Protein AF-A0A7V8E4V7-F1 (afdb_monomer_lite)

Sequence (80 aa):
METNVTLKCVPVAVLGLFLAASAALAGPPSQEQLKKQRDDKFAEAWVKKYPWVTDYSKAKEEAKKSGKLIFAYFSRSYSP

Structure (mmCIF, N/CA/C/O backbone):
data_AF-A0A7V8E4V7-F1
#
_entry.id   AF-A0A7V8E4V7-F1
#
loop_
_atom_site.group_PDB
_atom_site.id
_atom_site.type_symbol
_atom_site.label_atom_id
_atom_site.label_alt_id
_atom_site.label_comp_id
_atom_site.label_asym_id
_atom_site.label_entity_id
_atom_site.label_seq_id
_atom_site.pdbx_PDB_ins_code
_atom_site.Cartn_x
_atom_site.Cartn_y
_atom_site.Cartn_z
_atom_site.occupancy
_atom_site.B_iso_or_equiv
_atom_site.auth_seq_id
_atom_site.auth_comp_id
_atom_site.auth_asym_id
_atom_site.auth_atom_id
_atom_site.pdbx_PDB_model_num
ATOM 1 N N . MET A 1 1 ? 66.739 -25.598 -26.245 1.00 38.41 1 MET A N 1
ATOM 2 C CA . MET A 1 1 ? 66.118 -24.318 -26.649 1.00 38.41 1 MET A CA 1
ATOM 3 C C . MET A 1 1 ? 64.946 -24.087 -25.717 1.00 38.41 1 MET A C 1
ATOM 5 O O . MET A 1 1 ? 63.901 -24.690 -25.903 1.00 38.41 1 MET A O 1
ATOM 9 N N . GLU A 1 2 ? 65.178 -23.327 -24.651 1.00 39.00 2 GLU A N 1
ATOM 10 C CA . GLU A 1 2 ? 64.184 -23.022 -23.620 1.00 39.00 2 GLU A CA 1
ATOM 11 C C . GLU A 1 2 ? 63.473 -21.718 -23.992 1.00 39.00 2 GLU A C 1
ATOM 13 O O . GLU A 1 2 ? 64.116 -20.679 -24.145 1.00 39.00 2 GLU A O 1
ATOM 18 N N . THR A 1 3 ? 62.157 -21.758 -24.186 1.00 45.25 3 THR A N 1
ATOM 19 C CA . THR A 1 3 ? 61.364 -20.558 -24.474 1.00 45.25 3 THR A CA 1
ATOM 20 C C . THR A 1 3 ? 60.774 -20.010 -23.180 1.00 45.25 3 THR A C 1
ATOM 22 O O . THR A 1 3 ? 59.791 -20.532 -22.656 1.00 45.25 3 THR A O 1
ATOM 25 N N . ASN A 1 4 ? 61.401 -18.944 -22.682 1.00 43.62 4 ASN A N 1
ATOM 26 C CA . ASN A 1 4 ? 60.924 -18.099 -21.593 1.00 43.62 4 ASN A CA 1
ATOM 27 C C . ASN A 1 4 ? 59.575 -17.456 -21.955 1.00 43.62 4 ASN A C 1
ATOM 29 O O . ASN A 1 4 ? 59.494 -16.634 -22.867 1.00 43.62 4 ASN A O 1
ATOM 33 N N . VAL A 1 5 ? 58.522 -17.793 -21.210 1.00 51.38 5 VAL A N 1
ATOM 34 C CA . VAL A 1 5 ? 57.236 -17.088 -21.263 1.00 51.38 5 VAL A CA 1
ATOM 35 C C . VAL A 1 5 ? 57.323 -15.883 -20.330 1.00 51.38 5 VAL A C 1
ATOM 37 O O . VAL A 1 5 ? 57.205 -16.004 -19.113 1.00 51.38 5 VAL A O 1
ATOM 40 N N . THR A 1 6 ? 57.549 -14.697 -20.894 1.00 46.78 6 THR A N 1
ATOM 41 C CA . THR A 1 6 ? 57.495 -13.434 -20.150 1.00 46.78 6 THR A CA 1
ATOM 42 C C . THR A 1 6 ? 56.035 -13.037 -19.935 1.00 46.78 6 THR A C 1
ATOM 44 O O . THR A 1 6 ? 55.418 -12.376 -20.770 1.00 46.78 6 THR A O 1
ATOM 47 N N . LEU A 1 7 ? 55.472 -13.461 -18.803 1.00 48.41 7 LEU A N 1
ATOM 48 C CA . LEU A 1 7 ? 54.152 -13.057 -18.328 1.00 48.41 7 LEU A CA 1
ATOM 49 C C . LEU A 1 7 ? 54.193 -11.563 -17.944 1.00 48.41 7 LEU A C 1
ATOM 51 O O . LEU A 1 7 ? 54.597 -11.193 -16.844 1.00 48.41 7 LEU A O 1
ATOM 55 N N . LYS A 1 8 ? 53.828 -10.677 -18.876 1.00 51.38 8 LYS A N 1
ATOM 56 C CA . LYS A 1 8 ? 53.627 -9.251 -18.583 1.00 51.38 8 LYS A CA 1
ATOM 57 C C . LYS A 1 8 ? 52.287 -9.086 -17.870 1.00 51.38 8 LYS A C 1
ATOM 59 O O . LYS A 1 8 ? 51.239 -9.352 -18.451 1.00 51.38 8 LYS A O 1
ATOM 64 N N . CYS A 1 9 ? 52.344 -8.649 -16.613 1.00 47.56 9 CYS A N 1
ATOM 65 C CA . CYS A 1 9 ? 51.202 -8.257 -15.795 1.00 47.56 9 CYS A CA 1
ATOM 66 C C . CYS A 1 9 ? 50.300 -7.271 -16.552 1.00 47.56 9 CYS A C 1
ATOM 68 O O . CYS A 1 9 ? 50.634 -6.096 -16.699 1.00 47.56 9 CYS A O 1
ATOM 70 N N . VAL A 1 10 ? 49.144 -7.743 -17.017 1.00 56.16 10 VAL A N 1
ATOM 71 C CA . VAL A 1 10 ? 48.034 -6.872 -17.413 1.00 56.16 10 VAL A CA 1
ATOM 72 C C . VAL A 1 10 ? 47.449 -6.295 -16.117 1.00 56.16 10 VAL A C 1
ATOM 74 O O . VAL A 1 10 ? 47.160 -7.063 -15.196 1.00 56.16 10 VAL A O 1
ATOM 77 N N . PRO A 1 11 ? 47.311 -4.966 -15.978 1.00 49.97 11 PRO A N 1
ATOM 78 C CA . PRO A 1 11 ? 46.895 -4.363 -14.723 1.00 49.97 11 PRO A CA 1
ATOM 79 C C . PRO A 1 11 ? 45.435 -4.722 -14.430 1.00 49.97 11 PRO A C 1
ATOM 81 O O . PRO A 1 11 ? 44.512 -4.279 -15.110 1.00 49.97 11 PRO A O 1
ATOM 84 N N . VAL A 1 12 ? 45.234 -5.482 -13.353 1.00 53.88 12 VAL A N 1
ATOM 85 C CA . VAL A 1 12 ? 43.940 -5.877 -12.759 1.00 53.88 12 VAL A CA 1
ATOM 86 C C . VAL A 1 12 ? 43.063 -4.666 -12.364 1.00 53.88 12 VAL A C 1
ATOM 88 O O . VAL A 1 12 ? 41.892 -4.815 -12.031 1.00 53.88 12 VAL A O 1
ATOM 91 N N . ALA A 1 13 ? 43.583 -3.439 -12.461 1.00 51.53 13 ALA A N 1
ATOM 92 C CA . ALA A 1 13 ? 42.904 -2.209 -12.059 1.00 51.53 13 ALA A CA 1
ATOM 93 C C . ALA A 1 13 ? 41.826 -1.691 -13.040 1.00 51.53 13 ALA A C 1
ATOM 95 O O . ALA A 1 13 ? 40.996 -0.882 -12.637 1.00 51.53 13 ALA A O 1
ATOM 96 N N . VAL A 1 14 ? 41.788 -2.135 -14.304 1.00 53.12 14 VAL A N 1
ATOM 97 C CA . VAL A 1 14 ? 40.830 -1.587 -15.297 1.00 53.12 14 VAL A CA 1
ATOM 98 C C . VAL A 1 14 ? 39.453 -2.270 -15.236 1.00 53.12 14 VAL A C 1
ATOM 100 O O . VAL A 1 14 ? 38.446 -1.670 -15.608 1.00 53.12 14 VAL A O 1
ATOM 103 N N . LEU A 1 15 ? 39.364 -3.490 -14.696 1.00 52.12 15 LEU A N 1
ATOM 104 C CA . LEU A 1 15 ? 38.100 -4.239 -14.645 1.00 52.12 15 LEU A CA 1
ATOM 105 C C . LEU A 1 15 ? 37.162 -3.782 -13.507 1.00 52.12 15 LEU A C 1
ATOM 107 O O . LEU A 1 15 ? 35.956 -4.010 -13.571 1.00 52.12 15 LEU A O 1
ATOM 111 N N . GLY A 1 16 ? 37.689 -3.096 -12.486 1.00 52.06 16 GLY A N 1
ATOM 112 C CA . GLY A 1 16 ? 36.900 -2.602 -11.350 1.00 52.06 16 GLY A CA 1
ATOM 113 C C . GLY A 1 16 ? 36.042 -1.368 -11.658 1.00 52.06 16 GLY A C 1
ATOM 114 O O . GLY A 1 16 ? 35.038 -1.142 -10.988 1.00 52.06 16 GLY A O 1
ATOM 115 N N . LEU A 1 17 ? 36.392 -0.584 -12.686 1.00 53.28 17 LEU A N 1
ATOM 116 C CA . LEU A 1 17 ? 35.706 0.680 -12.985 1.00 53.28 17 LEU A CA 1
ATOM 117 C C . LEU A 1 17 ? 34.408 0.507 -13.797 1.00 53.28 17 LEU A C 1
ATOM 119 O O . LEU A 1 17 ? 33.556 1.391 -13.781 1.00 53.28 17 LEU A O 1
ATOM 123 N N . PHE A 1 18 ? 34.220 -0.630 -14.474 1.00 53.62 18 PHE A N 1
ATOM 124 C CA . PHE A 1 18 ? 33.020 -0.882 -15.286 1.00 53.62 18 PHE A CA 1
ATOM 125 C C . PHE A 1 18 ? 31.814 -1.393 -14.480 1.00 53.62 18 PHE A C 1
ATOM 127 O O . PHE A 1 18 ? 30.671 -1.173 -14.878 1.00 53.62 18 PHE A O 1
ATOM 134 N N . LEU A 1 19 ? 32.034 -2.018 -13.318 1.00 55.50 19 LEU A N 1
ATOM 135 C CA . LEU A 1 19 ? 30.946 -2.546 -12.483 1.00 55.50 19 LEU A CA 1
ATOM 136 C C . LEU A 1 19 ? 30.212 -1.457 -11.682 1.00 55.50 19 LEU A C 1
ATOM 138 O O . LEU A 1 19 ? 29.022 -1.600 -11.418 1.00 55.50 19 LEU A O 1
ATOM 142 N N . ALA A 1 20 ? 30.872 -0.341 -11.356 1.00 54.47 20 ALA A N 1
ATOM 143 C CA . ALA A 1 20 ? 30.255 0.756 -10.603 1.00 54.47 20 ALA A CA 1
ATOM 144 C C . ALA A 1 20 ? 29.403 1.708 -11.470 1.00 54.47 20 ALA A C 1
ATOM 146 O O . ALA A 1 20 ? 28.516 2.384 -10.953 1.00 54.47 20 ALA A O 1
ATOM 147 N N . ALA A 1 21 ? 29.628 1.756 -12.788 1.00 54.75 21 ALA A N 1
ATOM 148 C CA . ALA A 1 21 ? 28.941 2.692 -13.685 1.00 54.75 21 ALA A CA 1
ATOM 149 C C . ALA A 1 21 ? 27.539 2.228 -14.134 1.00 54.75 21 ALA A C 1
ATOM 151 O O . ALA A 1 21 ? 26.764 3.023 -14.660 1.00 54.75 21 ALA A O 1
ATOM 152 N N . SER A 1 22 ? 27.185 0.957 -13.917 1.00 56.00 22 SER A N 1
ATOM 153 C CA . SER A 1 22 ? 25.927 0.387 -14.432 1.00 56.00 22 SER A CA 1
ATOM 154 C C . SER A 1 22 ? 24.699 0.726 -13.574 1.00 56.00 22 SER A C 1
ATOM 156 O O . SER A 1 22 ? 23.584 0.750 -14.086 1.00 56.00 22 SER A O 1
ATOM 158 N N . ALA A 1 23 ? 24.881 1.026 -12.283 1.00 55.12 23 ALA A N 1
ATOM 159 C CA . ALA A 1 23 ? 23.771 1.318 -11.369 1.00 55.12 23 ALA A CA 1
ATOM 160 C C . ALA A 1 23 ? 23.251 2.768 -11.463 1.00 55.12 23 ALA A C 1
ATOM 162 O O . ALA A 1 23 ? 22.135 3.046 -11.037 1.00 55.12 23 ALA A O 1
ATOM 163 N N . ALA A 1 24 ? 24.033 3.691 -12.033 1.00 56.38 24 ALA A N 1
ATOM 164 C CA . ALA A 1 24 ? 23.703 5.119 -12.078 1.00 56.38 24 ALA A CA 1
ATOM 165 C C . ALA A 1 24 ? 22.974 5.566 -13.363 1.00 56.38 24 ALA A C 1
ATOM 167 O O . ALA A 1 24 ? 22.572 6.722 -13.463 1.00 56.38 24 ALA A O 1
ATOM 168 N N . LEU A 1 25 ? 22.810 4.681 -14.355 1.00 58.06 25 LEU A N 1
ATOM 169 C CA . LEU A 1 25 ? 22.238 5.027 -15.667 1.00 58.06 25 LEU A CA 1
ATOM 170 C C . LEU A 1 25 ? 20.718 4.823 -15.766 1.00 58.06 25 LEU A C 1
ATOM 172 O O . LEU A 1 25 ? 20.100 5.288 -16.724 1.00 58.06 25 LEU A O 1
ATOM 176 N N . ALA A 1 26 ? 20.093 4.160 -14.790 1.00 67.00 26 ALA A N 1
ATOM 177 C CA . ALA A 1 26 ? 18.640 4.058 -14.733 1.00 67.00 26 ALA A CA 1
ATOM 178 C C . ALA A 1 26 ? 18.065 5.341 -14.109 1.00 67.00 26 ALA A C 1
ATOM 180 O O . ALA A 1 26 ? 18.083 5.518 -12.893 1.00 67.00 26 ALA A O 1
ATOM 181 N N . GLY A 1 27 ? 17.578 6.256 -14.952 1.00 73.69 27 GLY A N 1
ATOM 182 C CA . GLY A 1 27 ? 16.800 7.412 -14.498 1.00 73.69 27 GLY A CA 1
ATOM 183 C C . GLY A 1 27 ? 15.535 6.992 -13.728 1.00 73.69 27 GLY A C 1
ATOM 184 O O . GLY A 1 27 ? 15.132 5.827 -13.789 1.00 73.69 27 GLY A O 1
ATOM 185 N N . PRO A 1 28 ? 14.888 7.918 -12.994 1.00 82.44 28 PRO A N 1
ATOM 186 C CA . PRO A 1 28 ? 13.668 7.602 -12.258 1.00 82.44 28 PRO A CA 1
ATOM 187 C C . PRO A 1 28 ? 12.583 7.058 -13.207 1.00 82.44 28 PRO A C 1
ATOM 189 O O . PRO A 1 28 ? 12.466 7.543 -14.337 1.00 82.44 28 PRO A O 1
ATOM 192 N N . PRO A 1 29 ? 11.779 6.071 -12.771 1.00 86.19 29 PRO A N 1
ATOM 193 C CA . PRO A 1 29 ? 10.731 5.498 -13.606 1.00 86.19 29 PRO A CA 1
ATOM 194 C C . PRO A 1 29 ? 9.675 6.548 -13.973 1.00 86.19 29 PRO A C 1
ATOM 196 O O . PRO A 1 29 ? 9.337 7.423 -13.171 1.00 86.19 29 PRO A O 1
ATOM 199 N N . SER A 1 30 ? 9.121 6.440 -15.181 1.00 92.50 30 SER A N 1
ATOM 200 C CA . SER A 1 30 ? 8.016 7.292 -15.621 1.00 92.50 30 SER A CA 1
ATOM 201 C C . SER A 1 30 ? 6.721 6.976 -14.866 1.00 92.50 30 SER A C 1
ATOM 203 O O . SER A 1 30 ? 6.547 5.897 -14.292 1.00 92.50 30 SER A O 1
ATOM 205 N N . GLN A 1 31 ? 5.760 7.900 -14.900 1.00 93.50 31 GLN A N 1
ATOM 206 C CA . GLN A 1 31 ? 4.445 7.683 -14.288 1.00 93.50 31 GLN A CA 1
ATOM 207 C C . GLN A 1 31 ? 3.695 6.503 -14.921 1.00 93.50 31 GLN A C 1
ATOM 209 O O . GLN A 1 31 ? 3.025 5.741 -14.224 1.00 93.50 31 GLN A O 1
ATOM 214 N N . GLU A 1 32 ? 3.818 6.313 -16.232 1.00 95.38 32 GLU A N 1
ATOM 215 C CA . GLU A 1 32 ? 3.247 5.177 -16.958 1.00 95.38 32 GLU A CA 1
ATOM 216 C C . GLU A 1 32 ? 3.873 3.859 -16.495 1.00 95.38 32 GLU A C 1
ATOM 218 O O . GLU A 1 32 ? 3.155 2.888 -16.253 1.00 95.38 32 GLU A O 1
ATOM 223 N N . GLN A 1 33 ? 5.197 3.838 -16.307 1.00 93.19 33 GLN A N 1
ATOM 224 C CA . GLN A 1 33 ? 5.909 2.670 -15.792 1.00 93.19 33 GLN A CA 1
ATOM 225 C C . GLN A 1 33 ? 5.458 2.325 -14.370 1.00 93.19 33 GLN A C 1
ATOM 227 O O . GLN A 1 33 ? 5.167 1.164 -14.093 1.00 93.19 33 GLN A O 1
ATOM 232 N N . LEU A 1 34 ? 5.323 3.321 -13.490 1.00 91.81 34 LEU A N 1
ATOM 233 C CA . LEU A 1 34 ? 4.844 3.119 -12.119 1.00 91.81 34 LEU A CA 1
ATOM 234 C C . LEU A 1 34 ? 3.398 2.603 -12.076 1.00 91.81 34 LEU A C 1
ATOM 236 O O . LEU A 1 34 ? 3.089 1.698 -11.300 1.00 91.81 34 LEU A O 1
ATOM 240 N N . LYS A 1 35 ? 2.511 3.130 -12.932 1.00 94.25 35 LYS A N 1
ATOM 241 C CA . LYS A 1 35 ? 1.133 2.628 -13.071 1.00 94.25 35 LYS A CA 1
ATOM 242 C C . LYS A 1 35 ? 1.125 1.168 -13.509 1.00 94.25 35 LYS A C 1
ATOM 244 O O . LYS A 1 35 ? 0.450 0.359 -12.880 1.00 94.25 35 LYS A O 1
ATOM 249 N N . LYS A 1 36 ? 1.931 0.822 -14.516 1.00 95.19 36 LYS A N 1
ATOM 250 C CA . LYS A 1 36 ? 2.068 -0.560 -14.976 1.00 95.19 36 LYS A CA 1
ATOM 251 C C . LYS A 1 36 ? 2.589 -1.482 -13.871 1.00 95.19 36 LYS A C 1
ATOM 253 O O . LYS A 1 36 ? 1.982 -2.512 -13.615 1.00 95.19 36 LYS A O 1
ATOM 258 N N . GLN A 1 37 ? 3.663 -1.103 -13.183 1.00 93.19 37 GLN A N 1
ATOM 259 C CA . GLN A 1 37 ? 4.246 -1.889 -12.089 1.00 93.19 37 GLN A CA 1
ATOM 260 C C . GLN A 1 37 ? 3.258 -2.133 -10.943 1.00 93.19 37 GLN A C 1
ATOM 262 O O . GLN A 1 37 ? 3.208 -3.231 -10.381 1.00 93.19 37 GLN A O 1
ATOM 267 N N . ARG A 1 38 ? 2.460 -1.115 -10.604 1.00 92.19 38 ARG A N 1
ATOM 268 C CA . ARG A 1 38 ? 1.356 -1.223 -9.649 1.00 92.19 38 ARG A CA 1
ATOM 269 C C . ARG A 1 38 ? 0.321 -2.241 -10.132 1.00 92.19 38 ARG A C 1
ATOM 271 O O . ARG A 1 38 ? -0.043 -3.130 -9.368 1.00 92.19 38 ARG A O 1
ATOM 278 N N . ASP A 1 39 ? -0.140 -2.120 -11.373 1.00 93.81 39 ASP A N 1
ATOM 279 C CA . ASP A 1 39 ? -1.180 -2.993 -11.932 1.00 93.81 39 ASP A CA 1
ATOM 280 C C . ASP A 1 39 ? -0.700 -4.448 -12.028 1.00 93.81 39 ASP A C 1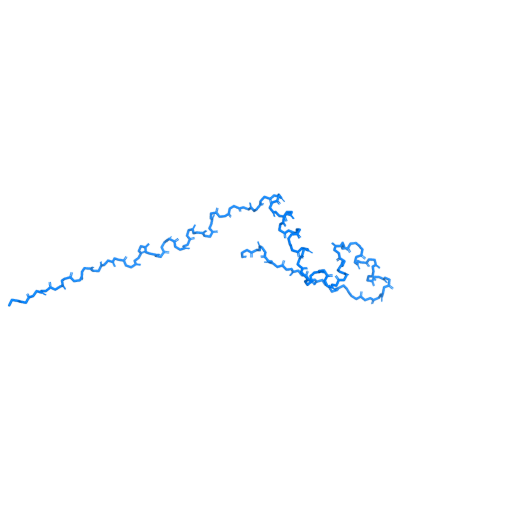
ATOM 282 O O . ASP A 1 39 ? -1.415 -5.362 -11.616 1.00 93.81 39 ASP A O 1
ATOM 286 N N . ASP A 1 40 ? 0.548 -4.656 -12.454 1.00 94.19 40 ASP A N 1
ATOM 287 C CA . ASP A 1 40 ? 1.205 -5.963 -12.488 1.00 94.19 40 ASP A CA 1
ATOM 288 C C . ASP A 1 40 ? 1.285 -6.574 -11.073 1.00 94.19 40 ASP A C 1
ATOM 290 O O . ASP A 1 40 ? 0.967 -7.749 -10.886 1.00 94.19 40 ASP A O 1
ATOM 294 N N . LYS A 1 41 ? 1.612 -5.772 -10.047 1.00 91.19 41 LYS A N 1
ATOM 295 C CA . LYS A 1 41 ? 1.659 -6.226 -8.645 1.00 91.19 41 LYS A CA 1
ATOM 296 C C . LYS A 1 41 ? 0.281 -6.651 -8.135 1.00 91.19 41 LYS A C 1
ATOM 298 O O . LYS A 1 41 ? 0.159 -7.711 -7.528 1.00 91.19 41 LYS A O 1
ATOM 303 N N . PHE A 1 42 ? -0.763 -5.862 -8.397 1.00 91.19 42 PHE A N 1
ATOM 304 C CA . PHE A 1 42 ? -2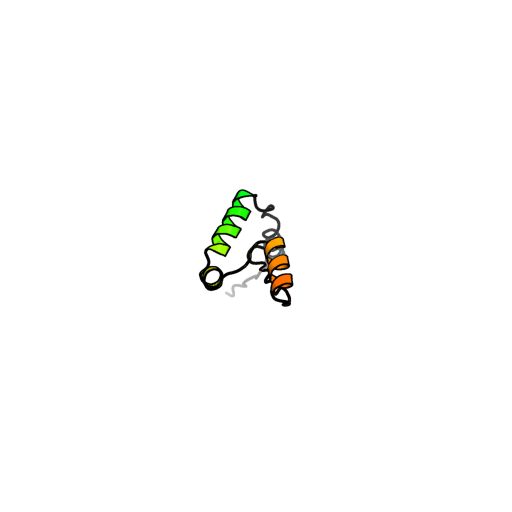.138 -6.222 -8.023 1.00 91.19 42 PHE A CA 1
ATOM 305 C C . PHE A 1 42 ? -2.680 -7.421 -8.813 1.00 91.19 42 PHE A C 1
ATOM 307 O O . PHE A 1 42 ? -3.632 -8.073 -8.376 1.00 91.19 42 PHE A O 1
ATOM 314 N N . ALA A 1 43 ? -2.074 -7.748 -9.957 1.00 94.06 43 ALA A N 1
ATOM 315 C CA . ALA A 1 43 ? -2.435 -8.922 -10.733 1.00 94.06 43 ALA A CA 1
ATOM 316 C C . ALA A 1 43 ? -1.917 -10.242 -10.128 1.00 94.06 43 ALA A C 1
ATOM 318 O O . ALA A 1 43 ? -2.444 -11.301 -10.491 1.00 94.06 43 ALA A O 1
ATOM 319 N N . GLU A 1 44 ? -0.943 -10.199 -9.213 1.00 93.38 44 GLU A N 1
ATOM 320 C CA . GLU A 1 44 ? -0.336 -11.387 -8.612 1.00 93.38 44 GLU A CA 1
ATOM 321 C C . GLU A 1 44 ? -1.339 -12.210 -7.789 1.00 93.38 44 GLU A C 1
ATOM 323 O O . GLU A 1 44 ? -2.216 -11.691 -7.092 1.00 93.38 44 GLU A O 1
ATOM 328 N N . ALA A 1 45 ? -1.195 -13.537 -7.848 1.0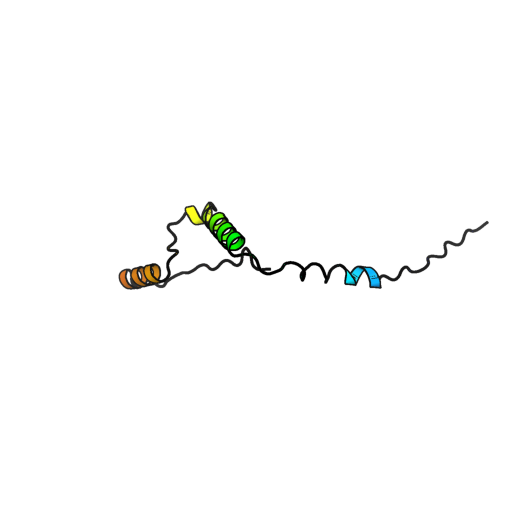0 94.69 45 ALA A N 1
ATOM 329 C CA . ALA A 1 45 ? -2.151 -14.468 -7.250 1.00 94.69 45 ALA A CA 1
ATOM 330 C C . ALA A 1 45 ? -2.297 -14.294 -5.729 1.00 94.69 45 ALA A C 1
ATOM 332 O O . ALA A 1 45 ? -3.399 -14.420 -5.199 1.00 94.69 45 ALA A O 1
ATOM 333 N N . TRP A 1 46 ? -1.213 -13.976 -5.017 1.00 90.12 46 TRP A N 1
ATOM 334 C CA . TRP A 1 46 ? -1.254 -13.786 -3.564 1.00 90.12 46 TRP A CA 1
ATOM 335 C C . TRP A 1 46 ? -1.993 -12.506 -3.154 1.00 90.12 46 TRP A C 1
ATOM 337 O O . TRP A 1 46 ? -2.635 -12.493 -2.103 1.00 90.12 46 TRP A O 1
ATOM 347 N N . VAL A 1 47 ? -1.955 -11.458 -3.987 1.00 91.50 47 VAL A N 1
ATOM 348 C CA . VAL A 1 47 ? -2.734 -10.235 -3.758 1.00 91.50 47 VAL A CA 1
ATOM 349 C C . VAL A 1 47 ? -4.211 -10.542 -3.957 1.00 91.50 47 VAL A C 1
ATOM 351 O O . VAL A 1 47 ? -5.029 -10.207 -3.113 1.00 91.50 47 VAL A O 1
ATOM 354 N N . LYS A 1 48 ? -4.562 -11.276 -5.015 1.00 92.12 48 LYS A N 1
ATOM 355 C CA . LYS A 1 48 ? -5.955 -11.663 -5.293 1.00 92.12 48 LYS A CA 1
ATOM 356 C C . LYS A 1 48 ? -6.536 -12.666 -4.295 1.00 92.12 48 LYS A C 1
ATOM 358 O O . LYS A 1 48 ? -7.752 -12.748 -4.161 1.00 92.12 48 LYS A O 1
ATOM 363 N N . LYS A 1 49 ? -5.691 -13.439 -3.606 1.00 94.50 49 LYS A N 1
ATOM 364 C CA . LYS A 1 49 ? -6.118 -14.486 -2.666 1.00 94.50 49 LYS A CA 1
ATOM 365 C C . LYS A 1 49 ? -6.872 -13.939 -1.447 1.00 94.50 49 LYS A C 1
ATOM 367 O O . LYS A 1 49 ? -7.680 -14.666 -0.876 1.00 94.50 49 LYS A O 1
ATOM 372 N N . TYR A 1 50 ? -6.614 -12.694 -1.044 1.00 88.81 50 TYR A N 1
ATOM 373 C CA . TYR A 1 50 ? -7.218 -12.078 0.139 1.00 88.81 50 TYR A CA 1
ATOM 374 C C . TYR A 1 50 ? -7.838 -10.712 -0.198 1.00 88.81 50 TYR A C 1
ATOM 376 O O . TYR A 1 50 ? -7.341 -10.017 -1.081 1.00 88.81 50 TYR A O 1
ATOM 384 N N . PRO A 1 51 ? -8.907 -10.290 0.502 1.00 89.50 51 PRO A N 1
ATOM 385 C CA . PRO A 1 51 ? -9.587 -9.024 0.235 1.00 89.50 51 PRO A CA 1
ATOM 386 C C . PRO A 1 51 ? -8.827 -7.836 0.852 1.00 89.50 51 PRO A C 1
ATOM 388 O O . PRO A 1 51 ? -9.241 -7.269 1.862 1.00 89.50 51 PRO A O 1
ATOM 391 N N . TRP A 1 52 ? -7.687 -7.464 0.269 1.00 92.62 52 TRP A N 1
ATOM 392 C CA . TRP A 1 52 ? -6.890 -6.330 0.746 1.00 92.62 52 TRP A CA 1
ATOM 393 C C . TRP A 1 52 ? -7.645 -5.003 0.613 1.00 92.62 52 TRP A C 1
ATOM 395 O O . TRP A 1 52 ? -8.236 -4.705 -0.425 1.00 92.62 52 TRP A O 1
ATOM 405 N N . VAL A 1 53 ? -7.553 -4.161 1.643 1.00 93.81 53 VAL A N 1
ATOM 406 C CA . VAL A 1 53 ? -8.010 -2.769 1.580 1.00 93.81 53 VAL A CA 1
ATOM 407 C C . VAL A 1 53 ? -6.850 -1.903 1.097 1.00 93.81 53 VAL A C 1
ATOM 409 O O . VAL A 1 53 ? -5.844 -1.764 1.787 1.00 93.81 53 VAL A O 1
ATOM 412 N N . THR A 1 54 ? -6.987 -1.316 -0.091 1.00 92.25 54 THR A N 1
ATOM 413 C CA . THR A 1 54 ? -5.927 -0.516 -0.736 1.00 92.25 54 THR A CA 1
ATOM 414 C C . THR A 1 54 ? -6.070 0.988 -0.507 1.00 92.25 54 THR A C 1
ATOM 416 O O . THR A 1 54 ? -5.248 1.764 -0.985 1.00 92.25 54 THR A O 1
ATOM 419 N N . ASP A 1 55 ? -7.117 1.409 0.206 1.00 93.81 55 ASP A N 1
ATOM 420 C CA . ASP A 1 55 ? -7.386 2.803 0.548 1.00 93.81 55 ASP A CA 1
ATOM 421 C C . ASP A 1 55 ? -7.216 3.020 2.054 1.00 93.81 55 ASP A C 1
ATOM 423 O O . ASP A 1 55 ? -7.854 2.358 2.878 1.00 93.81 55 ASP A O 1
ATOM 427 N N . TYR A 1 56 ? -6.352 3.963 2.419 1.00 93.94 56 TYR A N 1
ATOM 428 C CA . TYR A 1 56 ? -6.021 4.211 3.818 1.00 93.94 56 TYR A CA 1
ATOM 429 C C . TYR A 1 56 ? -7.196 4.783 4.625 1.00 93.94 56 TYR A C 1
ATOM 431 O O . TYR A 1 56 ? -7.359 4.450 5.801 1.00 93.94 56 TYR A O 1
ATOM 439 N N . SER A 1 57 ? -8.037 5.624 4.022 1.00 96.50 57 SER A N 1
ATOM 440 C CA . SER A 1 57 ? -9.210 6.183 4.701 1.00 96.50 57 SER A CA 1
ATOM 441 C C . SER A 1 57 ? -10.224 5.086 5.010 1.00 96.50 57 SER A C 1
ATOM 443 O O . SER A 1 57 ? -10.660 4.977 6.157 1.00 96.50 57 SER A O 1
ATOM 445 N N . LYS A 1 58 ? -10.490 4.194 4.048 1.00 96.62 58 LYS A N 1
ATOM 446 C CA . LYS A 1 58 ? -11.339 3.012 4.264 1.00 96.62 58 LYS A CA 1
ATOM 447 C C . LYS A 1 58 ? -10.761 2.075 5.323 1.00 96.62 58 LYS A C 1
ATOM 449 O O . LYS A 1 58 ? -11.498 1.608 6.186 1.00 96.62 58 LYS A O 1
ATOM 454 N N . ALA A 1 59 ? -9.446 1.843 5.316 1.00 96.38 59 ALA A N 1
ATOM 455 C CA . ALA A 1 59 ? -8.793 1.014 6.330 1.00 96.38 59 ALA A CA 1
ATOM 456 C C . ALA A 1 59 ? -8.958 1.595 7.748 1.00 96.38 59 ALA A C 1
ATOM 458 O O . ALA A 1 59 ? -9.218 0.852 8.693 1.00 9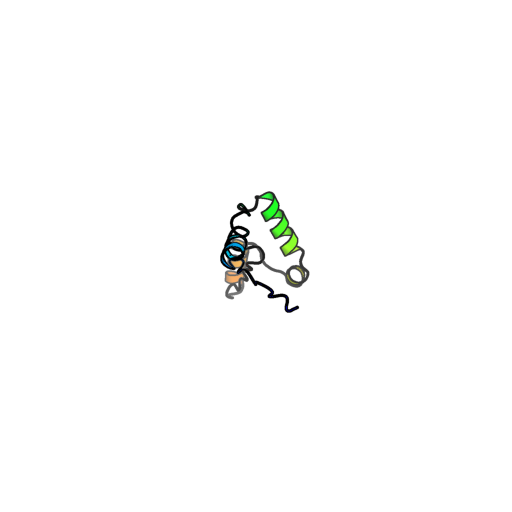6.38 59 ALA A O 1
ATOM 459 N N . LYS A 1 60 ? -8.868 2.925 7.905 1.00 97.19 60 LYS A N 1
ATOM 460 C CA . LYS A 1 60 ? -9.134 3.598 9.188 1.00 97.19 60 LYS A CA 1
ATOM 461 C C . LYS A 1 60 ? -10.584 3.466 9.633 1.00 97.19 60 LYS A C 1
ATOM 463 O O . LYS A 1 60 ? -10.828 3.270 10.820 1.00 97.19 60 LYS A O 1
ATOM 468 N N . GLU A 1 61 ? -11.536 3.612 8.719 1.00 97.31 61 GLU A N 1
ATOM 469 C CA . GLU A 1 61 ? -12.953 3.426 9.039 1.00 97.31 61 GLU A CA 1
ATOM 470 C C . GLU A 1 61 ? -13.228 2.002 9.527 1.00 97.31 61 GLU A C 1
ATOM 472 O O . GLU A 1 61 ? -13.875 1.825 10.557 1.00 97.31 61 GLU A O 1
ATOM 477 N N . GLU A 1 62 ? -12.683 0.997 8.841 1.00 95.31 62 GLU A N 1
ATOM 478 C CA . GLU A 1 62 ? -12.852 -0.408 9.210 1.00 95.31 62 GLU A CA 1
ATOM 479 C C . GLU A 1 62 ? -12.176 -0.745 10.546 1.00 95.31 62 GLU A C 1
ATOM 481 O O . GLU A 1 62 ? -12.752 -1.438 11.385 1.00 95.31 62 GLU A O 1
ATOM 486 N N . ALA A 1 63 ? -10.989 -0.192 10.803 1.00 96.81 63 ALA A N 1
ATOM 487 C CA . ALA A 1 63 ? -10.302 -0.329 12.085 1.00 96.81 63 ALA A CA 1
ATOM 488 C C . ALA A 1 63 ? -11.120 0.259 13.246 1.00 96.81 63 ALA A C 1
ATOM 490 O O . ALA A 1 63 ? -11.269 -0.381 14.286 1.00 96.81 63 ALA A O 1
ATOM 491 N N . LYS A 1 64 ? -11.721 1.444 13.055 1.00 97.06 64 LYS A N 1
ATOM 492 C CA . LYS A 1 64 ? -12.605 2.062 14.058 1.00 97.06 64 LYS A CA 1
ATOM 493 C C . LYS A 1 64 ? -13.859 1.228 14.315 1.00 97.06 64 LYS A C 1
ATOM 495 O O . LYS A 1 64 ? -14.244 1.078 15.468 1.00 97.06 64 LYS A O 1
ATOM 500 N N . LYS A 1 65 ? -14.483 0.690 13.260 1.00 97.19 65 LYS A N 1
ATOM 501 C CA . LYS A 1 65 ? -15.693 -0.145 13.365 1.00 97.19 65 LYS A CA 1
ATOM 502 C C . LYS A 1 65 ? -15.416 -1.472 14.065 1.00 97.19 65 LYS A C 1
ATOM 504 O O . LYS A 1 65 ? -16.201 -1.903 14.899 1.00 97.19 65 LYS A O 1
ATOM 509 N N . SER A 1 66 ? -14.305 -2.113 13.718 1.00 96.00 66 SER A N 1
ATOM 510 C CA . SER A 1 66 ? -13.944 -3.438 14.228 1.00 96.00 66 SER A CA 1
ATOM 511 C C . SER A 1 66 ? -13.193 -3.410 15.562 1.00 96.00 66 SER A C 1
ATOM 513 O O . SER A 1 66 ? -13.046 -4.459 16.186 1.00 96.00 66 SER A O 1
ATOM 515 N N . GLY A 1 67 ? -12.685 -2.248 15.987 1.00 97.44 67 GLY A N 1
ATOM 516 C CA . GLY A 1 67 ? -11.824 -2.109 17.165 1.00 97.44 67 GLY A CA 1
ATOM 517 C C . GLY A 1 67 ? -10.442 -2.757 17.004 1.00 97.44 67 GLY A C 1
ATOM 518 O O . GLY A 1 67 ? -9.749 -2.978 17.994 1.00 97.44 67 GLY A O 1
ATOM 519 N N . LYS A 1 68 ? -10.040 -3.098 15.773 1.00 95.75 68 LYS A N 1
ATOM 520 C CA . LYS A 1 68 ? -8.773 -3.780 15.471 1.00 95.75 68 LYS A CA 1
ATOM 521 C C . LYS A 1 68 ? -7.728 -2.804 14.942 1.00 95.75 68 LYS A C 1
ATOM 523 O O . LYS A 1 68 ? -8.051 -1.804 14.304 1.00 95.75 68 LYS A O 1
ATOM 528 N N . LEU A 1 69 ? -6.456 -3.129 15.168 1.00 96.56 69 LEU A N 1
ATOM 529 C CA . LEU A 1 69 ? -5.338 -2.400 14.571 1.00 96.56 69 LEU A CA 1
ATOM 530 C C . LEU A 1 69 ? -5.249 -2.666 13.063 1.00 96.56 69 LEU A C 1
ATOM 532 O O . LEU A 1 69 ? -5.597 -3.745 12.583 1.00 96.56 69 LEU A O 1
ATOM 536 N N . ILE A 1 70 ? -4.728 -1.686 12.323 1.00 96.31 70 ILE A N 1
ATOM 537 C CA . ILE A 1 70 ? -4.432 -1.838 10.896 1.00 96.31 70 ILE A CA 1
ATOM 538 C C . ILE A 1 70 ? -3.111 -2.591 10.755 1.00 96.31 70 ILE A C 1
ATOM 540 O O . ILE A 1 70 ? -2.063 -2.088 11.159 1.00 96.31 70 ILE A O 1
ATOM 544 N N . PHE A 1 71 ? -3.153 -3.764 10.129 1.00 94.56 71 PHE A N 1
ATOM 545 C CA . PHE A 1 71 ? -1.955 -4.462 9.680 1.00 94.56 71 PHE A CA 1
ATOM 546 C C . PHE A 1 71 ? -1.706 -4.137 8.206 1.00 94.56 71 PHE A C 1
ATOM 548 O O . PHE A 1 71 ? -2.443 -4.587 7.329 1.00 94.56 71 PHE A O 1
ATOM 555 N N . ALA A 1 72 ? -0.690 -3.318 7.939 1.00 93.75 72 ALA A N 1
ATOM 556 C CA . ALA A 1 72 ? -0.327 -2.898 6.590 1.00 93.75 72 ALA A CA 1
ATOM 557 C C . ALA A 1 72 ? 0.949 -3.607 6.126 1.00 93.75 72 ALA A C 1
ATOM 559 O O . ALA A 1 72 ? 1.914 -3.725 6.880 1.00 93.75 72 ALA A O 1
ATOM 560 N N . TYR A 1 73 ? 0.963 -4.038 4.865 1.00 89.62 73 TYR A N 1
ATOM 561 C CA . TYR A 1 73 ? 2.129 -4.636 4.225 1.00 89.62 73 TYR A CA 1
ATOM 562 C C . TYR A 1 73 ? 2.657 -3.708 3.130 1.00 89.62 73 TYR A C 1
ATOM 564 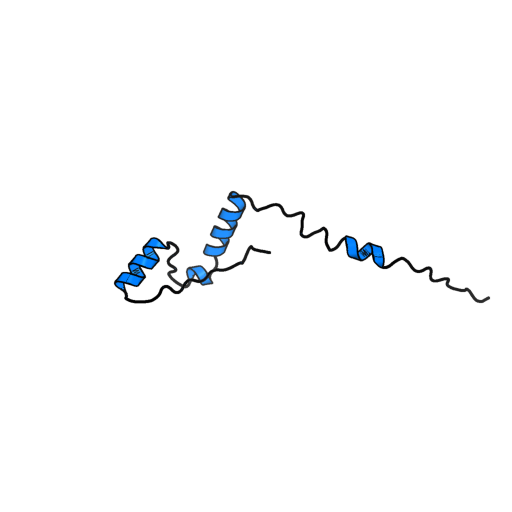O O . TYR A 1 73 ? 1.952 -3.402 2.169 1.00 89.62 73 TYR A O 1
ATOM 572 N N . PHE A 1 74 ? 3.908 -3.271 3.276 1.00 86.94 74 PHE A N 1
ATOM 573 C CA . PHE A 1 74 ? 4.594 -2.418 2.309 1.00 86.94 74 PHE A CA 1
ATOM 574 C C . PHE A 1 74 ? 5.696 -3.223 1.627 1.00 86.94 74 PHE A C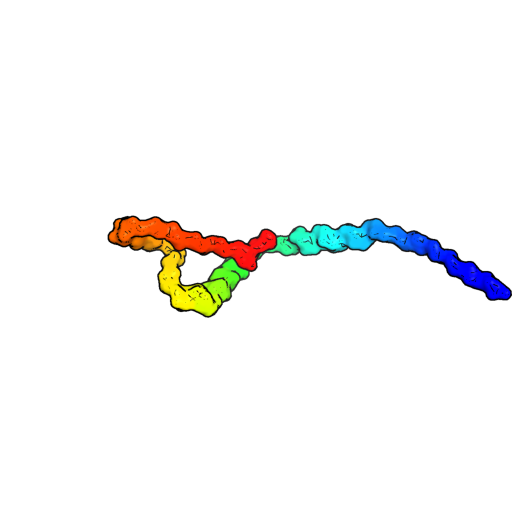 1
ATOM 576 O O . PHE A 1 74 ? 6.662 -3.631 2.271 1.00 86.94 74 PHE A O 1
ATOM 583 N N . SER A 1 75 ? 5.556 -3.450 0.321 1.00 83.06 75 SER A N 1
ATOM 584 C CA . SER A 1 75 ? 6.581 -4.133 -0.471 1.00 83.06 75 SER A CA 1
ATOM 585 C C . SER A 1 75 ? 7.479 -3.123 -1.187 1.00 83.06 75 SER A C 1
ATOM 587 O O . SER A 1 75 ? 7.011 -2.096 -1.677 1.00 83.06 75 SER A O 1
ATOM 589 N N . ARG A 1 76 ? 8.781 -3.422 -1.261 1.00 86.31 76 ARG A N 1
ATOM 590 C CA . ARG A 1 76 ? 9.775 -2.663 -2.040 1.00 86.31 76 ARG A CA 1
ATOM 591 C C . ARG A 1 76 ? 10.145 -3.387 -3.340 1.00 86.31 76 ARG A C 1
ATOM 593 O O . ARG A 1 76 ? 11.302 -3.409 -3.725 1.00 86.31 76 ARG A O 1
ATOM 600 N N . SER A 1 77 ? 9.175 -4.006 -4.018 1.00 83.25 77 SER A N 1
ATOM 601 C CA . SER A 1 77 ? 9.445 -4.889 -5.171 1.00 83.25 77 SER A CA 1
ATOM 602 C C . SER A 1 77 ? 10.117 -4.220 -6.374 1.00 83.25 77 SER A C 1
ATOM 604 O O . SER A 1 77 ? 10.677 -4.927 -7.202 1.00 83.25 77 SER A O 1
ATOM 606 N N . TYR A 1 78 ? 10.048 -2.892 -6.482 1.00 82.81 78 TYR A N 1
ATOM 607 C CA . TYR A 1 78 ? 10.621 -2.126 -7.595 1.00 82.81 78 TYR A CA 1
ATOM 608 C C . TYR A 1 78 ? 11.586 -1.025 -7.119 1.00 82.81 78 TYR A C 1
ATOM 610 O O . TYR A 1 78 ? 11.887 -0.104 -7.872 1.00 82.81 78 TYR A O 1
ATOM 618 N N . SER A 1 79 ? 12.046 -1.096 -5.863 1.00 77.69 79 SER A N 1
ATOM 619 C CA . SER A 1 79 ? 13.148 -0.263 -5.365 1.00 77.69 79 SER A CA 1
ATOM 620 C C . SER A 1 79 ? 14.454 -1.042 -5.534 1.00 77.69 79 SER A C 1
ATOM 622 O O . SER A 1 79 ? 14.475 -2.198 -5.104 1.00 77.69 79 SER A O 1
ATOM 624 N N . PRO A 1 80 ? 15.512 -0.445 -6.116 1.00 67.00 80 PRO A N 1
ATOM 625 C CA . PRO A 1 80 ? 16.859 -0.997 -6.022 1.00 67.00 80 PRO A CA 1
ATOM 626 C C . PRO A 1 80 ? 17.365 -0.994 -4.572 1.00 67.00 80 PRO A C 1
ATOM 628 O O . PRO A 1 80 ? 16.771 -0.268 -3.729 1.00 67.00 80 PRO A O 1
#

Foldseek 3Di:
DDDDDPPDDDDPPPVVVVVVPPVPPDDDDDPVRVVVVVVVVCPDPVNVVDDDDPDPVVQVVVCVVVVHDDDDDDDPPPPD

pLDDT: mean 78.64, std 19.62, range [38.41, 97.44]

Radius of gyration: 26.33 Å; chains: 1; bounding box: 82×32×44 Å

Secondary structure (DSSP, 8-state):
-----------TTSTTHHHHSSSSS-PPPPHHHHHHHHHHHHHSHHHHTS-----HHHHHHHHHHHTPPP------TT--